Protein AF-A0A956DCT4-F1 (afdb_monomer)

Solvent-accessible surface area (backbone atoms only — not comparable to full-atom values): 4838 Å² total; per-residue (Å²): 126,91,72,50,74,66,57,50,52,51,50,52,54,53,56,73,67,37,82,47,73,67,50,46,51,50,52,53,52,51,54,53,49,54,51,52,52,49,51,53,51,61,73,41,37,72,60,50,51,65,72,46,38,75,67,44,50,52,51,50,53,52,48,54,52,54,51,51,52,52,52,52,53,49,53,53,50,55,54,52,56,59,72,77,106

Secondary structure (DSSP, 8-state):
--S-HHHHHHHHHHHHH--SHHHHHHHHHHHHHHHHHHHHHHHTHHHHHHHHHHHHHHHHHHHHHHHHHHHHHHHHHHHHHHHT-

pLDDT: mean 90.42, std 5.61, range [60.56, 96.81]

Sequence (85 aa):
LIAGPGAIASVILLSSRAADLAQRAAVYVVVTLVVALTYVVFRLSDRLARLLGRTGINVITRLFGLLLAAIAVQFVLDGAHEAWR

Mean predicted aligned error: 5.33 Å

Structure (mmCIF, N/CA/C/O backbone):
data_AF-A0A956DCT4-F1
#
_entry.id   AF-A0A956DCT4-F1
#
loop_
_atom_site.group_PDB
_atom_site.id
_atom_site.type_symbol
_atom_site.label_atom_id
_atom_site.label_alt_id
_atom_site.label_comp_id
_atom_site.label_asym_id
_atom_site.label_entity_id
_atom_site.label_seq_id
_atom_site.pdbx_PDB_ins_code
_atom_site.Cartn_x
_atom_site.Cartn_y
_atom_site.Cartn_z
_atom_site.occupancy
_atom_site.B_iso_or_equiv
_atom_site.auth_seq_id
_atom_site.auth_comp_id
_atom_site.auth_asym_id
_atom_site.auth_atom_id
_atom_site.pdbx_PDB_model_num
ATOM 1 N N . LEU A 1 1 ? -6.049 7.032 -0.612 1.00 60.56 1 LEU A N 1
ATOM 2 C CA . LEU A 1 1 ? -5.388 6.430 -1.794 1.00 60.56 1 LEU A CA 1
ATOM 3 C C . LEU A 1 1 ? -5.469 4.917 -1.657 1.00 60.56 1 LEU A C 1
ATOM 5 O O . LEU A 1 1 ? -5.040 4.416 -0.629 1.00 60.56 1 LEU A O 1
ATOM 9 N N . ILE A 1 2 ? -6.086 4.218 -2.616 1.00 80.00 2 ILE A N 1
ATOM 10 C CA . ILE A 1 2 ? -6.225 2.746 -2.582 1.00 80.00 2 ILE A CA 1
ATOM 11 C C . ILE A 1 2 ? -4.943 2.070 -3.091 1.00 80.00 2 ILE A C 1
ATOM 13 O O . ILE A 1 2 ? -4.510 1.064 -2.542 1.00 80.00 2 ILE A O 1
ATOM 17 N N . ALA A 1 3 ? -4.300 2.658 -4.101 1.00 81.56 3 ALA A N 1
ATOM 18 C CA . ALA A 1 3 ? -2.997 2.224 -4.582 1.00 81.56 3 ALA A CA 1
ATOM 19 C C . ALA A 1 3 ? -1.893 3.061 -3.921 1.00 81.56 3 ALA A C 1
ATOM 21 O O . ALA A 1 3 ? -1.861 4.284 -4.068 1.00 81.56 3 ALA A O 1
ATOM 22 N N . GLY A 1 4 ? -1.012 2.397 -3.172 1.00 84.25 4 GLY A N 1
ATOM 23 C CA . GLY A 1 4 ? 0.218 2.991 -2.649 1.00 84.25 4 GLY A CA 1
ATOM 24 C C . GLY A 1 4 ? 1.360 2.957 -3.675 1.00 84.25 4 GLY A C 1
ATOM 25 O O . GLY A 1 4 ? 1.251 2.268 -4.691 1.00 84.25 4 GLY A O 1
ATOM 26 N N . PRO A 1 5 ? 2.486 3.637 -3.402 1.00 83.56 5 PRO A N 1
ATOM 27 C CA . PRO A 1 5 ? 3.625 3.711 -4.322 1.00 83.56 5 PRO A CA 1
ATOM 28 C C . PRO A 1 5 ? 4.203 2.332 -4.675 1.00 83.56 5 PRO A C 1
ATOM 30 O O . PRO A 1 5 ? 4.512 2.085 -5.835 1.00 83.56 5 PRO A O 1
ATOM 33 N N . GLY A 1 6 ? 4.258 1.400 -3.715 1.00 83.69 6 GLY A N 1
ATOM 34 C CA . GLY A 1 6 ? 4.701 0.024 -3.972 1.00 83.69 6 GLY A CA 1
ATOM 35 C C . GLY A 1 6 ? 3.774 -0.737 -4.926 1.00 83.69 6 GLY A C 1
ATOM 36 O O . GLY A 1 6 ? 4.243 -1.370 -5.864 1.00 83.69 6 GLY A O 1
ATOM 37 N N . ALA A 1 7 ? 2.454 -0.607 -4.751 1.00 88.12 7 ALA A N 1
ATOM 38 C CA . ALA A 1 7 ? 1.479 -1.229 -5.648 1.00 88.12 7 ALA A CA 1
ATOM 39 C C . ALA A 1 7 ? 1.571 -0.654 -7.073 1.00 88.12 7 ALA A C 1
ATOM 41 O O . ALA A 1 7 ? 1.508 -1.405 -8.044 1.00 88.12 7 ALA A O 1
ATOM 42 N N . ILE A 1 8 ? 1.770 0.663 -7.200 1.00 89.88 8 ILE A N 1
ATOM 43 C CA . ILE A 1 8 ? 1.963 1.334 -8.493 1.00 89.88 8 ILE A CA 1
ATOM 44 C C . ILE A 1 8 ? 3.239 0.819 -9.172 1.00 89.88 8 ILE A C 1
ATOM 46 O O . ILE A 1 8 ? 3.184 0.408 -10.330 1.00 89.88 8 ILE A O 1
ATOM 50 N N . ALA A 1 9 ? 4.363 0.768 -8.447 1.00 88.81 9 ALA A N 1
ATOM 51 C CA . ALA A 1 9 ? 5.628 0.253 -8.969 1.00 88.81 9 ALA A CA 1
ATOM 52 C C . ALA A 1 9 ? 5.503 -1.203 -9.446 1.00 88.81 9 ALA A C 1
ATOM 54 O O . ALA A 1 9 ? 5.942 -1.526 -10.549 1.00 88.81 9 ALA A O 1
ATOM 55 N N . SER A 1 10 ? 4.841 -2.073 -8.673 1.00 88.81 10 SER A N 1
ATOM 56 C CA . SER A 1 10 ? 4.614 -3.468 -9.068 1.00 88.81 10 SER A CA 1
ATOM 57 C C . SER A 1 10 ? 3.773 -3.593 -10.337 1.00 88.81 10 SER A C 1
ATOM 59 O O . SER A 1 10 ? 4.117 -4.393 -11.203 1.00 88.81 10 SER A O 1
ATOM 61 N N . VAL A 1 11 ? 2.703 -2.805 -10.486 1.00 90.38 11 VAL A N 1
ATOM 62 C CA . VAL A 1 11 ? 1.872 -2.835 -11.702 1.00 90.38 11 VAL A CA 1
ATOM 63 C C . VAL A 1 11 ? 2.650 -2.317 -12.911 1.00 90.38 11 VAL A C 1
ATOM 65 O O . VAL A 1 11 ? 2.568 -2.926 -13.975 1.00 90.38 11 VAL A O 1
ATOM 68 N N . ILE A 1 12 ? 3.450 -1.257 -12.758 1.00 90.00 12 ILE A N 1
ATOM 69 C CA . ILE A 1 12 ? 4.318 -0.747 -13.832 1.00 90.00 12 ILE A CA 1
ATOM 70 C C . ILE A 1 12 ? 5.326 -1.819 -14.262 1.00 90.00 12 ILE A C 1
ATOM 72 O O . ILE A 1 12 ? 5.446 -2.099 -15.453 1.00 90.00 12 ILE A O 1
ATOM 76 N N . LEU A 1 13 ? 6.009 -2.457 -13.308 1.00 88.81 13 LEU A N 1
ATOM 77 C CA . LEU A 1 13 ? 6.984 -3.517 -13.581 1.00 88.81 13 LEU A CA 1
ATOM 78 C C . LEU A 1 13 ? 6.342 -4.762 -14.206 1.00 88.81 13 LEU A C 1
ATOM 80 O O . LEU A 1 13 ? 6.914 -5.379 -15.102 1.00 88.81 13 LEU A O 1
ATOM 84 N N . LEU A 1 14 ? 5.153 -5.150 -13.747 1.00 88.31 14 LEU A N 1
ATOM 85 C CA . LEU A 1 14 ? 4.445 -6.305 -14.291 1.00 88.31 14 LEU A CA 1
ATOM 86 C C . LEU A 1 14 ? 3.910 -6.009 -15.697 1.00 88.31 14 LEU A C 1
ATOM 88 O O . LEU A 1 14 ? 3.982 -6.862 -16.579 1.00 88.31 14 LEU A O 1
ATOM 92 N N . SER A 1 15 ? 3.447 -4.781 -15.931 1.00 86.62 15 SER A N 1
ATOM 93 C CA . SER A 1 15 ? 3.005 -4.324 -17.246 1.00 86.62 15 SER A CA 1
ATOM 94 C C . SER A 1 15 ? 4.165 -4.146 -18.228 1.00 86.62 15 SER A C 1
ATOM 96 O O . SER A 1 15 ? 3.963 -4.373 -19.419 1.00 86.62 15 SER A O 1
ATOM 98 N N . SER A 1 16 ? 5.364 -3.762 -17.772 1.00 85.56 16 SER A N 1
ATOM 99 C CA . SER A 1 16 ? 6.544 -3.641 -18.641 1.00 85.56 16 SER A CA 1
ATOM 100 C C . SER A 1 16 ? 7.104 -5.001 -19.062 1.00 85.56 16 SER A C 1
ATOM 102 O O . SER A 1 16 ? 7.647 -5.128 -20.156 1.00 85.56 16 SER A O 1
ATOM 104 N N . ARG A 1 17 ? 6.926 -6.035 -18.229 1.00 82.81 17 ARG A N 1
ATOM 105 C CA . ARG A 1 17 ? 7.308 -7.426 -18.532 1.00 82.81 17 ARG A CA 1
ATOM 106 C C . ARG A 1 17 ? 6.257 -8.198 -19.333 1.00 82.81 17 ARG A C 1
ATOM 108 O O . ARG A 1 17 ? 6.576 -9.252 -19.876 1.00 82.81 17 ARG A O 1
ATOM 115 N N . ALA A 1 18 ? 5.021 -7.705 -19.405 1.00 79.94 18 ALA A N 1
ATOM 116 C CA . ALA A 1 18 ? 3.930 -8.353 -20.126 1.00 79.94 18 ALA A CA 1
ATOM 117 C C . ALA A 1 18 ? 4.057 -8.126 -21.645 1.00 79.94 18 ALA A C 1
ATOM 119 O O . ALA A 1 18 ? 3.461 -7.200 -22.213 1.00 79.94 18 ALA A O 1
ATOM 120 N N . ALA A 1 19 ? 4.851 -8.982 -22.291 1.00 74.31 19 ALA A N 1
ATOM 121 C CA . ALA A 1 19 ? 5.048 -8.985 -23.739 1.00 74.31 19 ALA A CA 1
ATOM 122 C C . ALA A 1 19 ? 3.863 -9.625 -24.480 1.00 74.31 19 ALA A C 1
ATOM 124 O O . ALA A 1 19 ? 3.528 -9.200 -25.584 1.00 74.31 19 ALA A O 1
ATOM 125 N N . ASP A 1 20 ? 3.212 -10.608 -23.852 1.00 86.75 20 ASP A N 1
ATOM 126 C CA . ASP A 1 20 ? 2.177 -11.422 -24.484 1.00 86.75 20 ASP A CA 1
ATOM 127 C C . ASP A 1 20 ? 0.753 -10.986 -24.098 1.00 86.75 20 ASP A C 1
ATOM 129 O O . ASP A 1 20 ? 0.506 -10.470 -22.997 1.00 86.75 20 ASP A O 1
ATOM 133 N N . LEU A 1 21 ? -0.217 -11.220 -24.986 1.00 84.06 21 LEU A N 1
ATOM 134 C CA . LEU A 1 21 ? -1.603 -10.771 -24.785 1.00 84.06 21 LEU A CA 1
ATOM 135 C C . LEU A 1 21 ? -2.242 -11.444 -23.555 1.00 84.06 21 LEU A C 1
ATOM 137 O O . LEU A 1 21 ? -2.980 -10.807 -22.800 1.00 84.06 21 LEU A O 1
ATOM 141 N N . ALA A 1 22 ? -1.881 -12.705 -23.304 1.00 86.75 22 ALA A N 1
ATOM 142 C CA . ALA A 1 22 ? -2.310 -13.466 -22.133 1.00 86.75 22 ALA A CA 1
ATOM 143 C C . ALA A 1 22 ? -1.774 -12.878 -20.815 1.00 86.75 22 ALA A C 1
ATOM 145 O O . ALA A 1 22 ? -2.512 -12.774 -19.835 1.00 86.75 22 ALA A O 1
ATOM 146 N N . GLN A 1 23 ? -0.512 -12.437 -20.789 1.00 86.06 23 GLN A N 1
ATOM 147 C CA . GLN A 1 23 ? 0.085 -11.827 -19.598 1.00 86.06 23 GLN A CA 1
ATOM 148 C C . GLN A 1 23 ? -0.556 -10.475 -19.292 1.00 86.06 23 GLN A C 1
ATOM 150 O O . GLN A 1 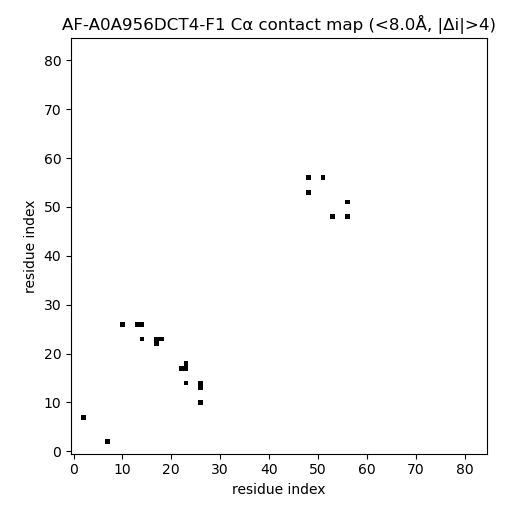23 ? -0.874 -10.198 -18.138 1.00 86.06 23 GLN A O 1
ATOM 155 N N . ARG A 1 24 ? -0.825 -9.658 -20.318 1.00 86.75 24 ARG A N 1
ATOM 156 C CA . ARG A 1 24 ? -1.547 -8.387 -20.144 1.00 86.75 24 ARG A CA 1
ATOM 157 C C . ARG A 1 24 ? -2.950 -8.606 -19.586 1.00 86.75 24 ARG A C 1
ATOM 159 O O . ARG A 1 24 ? -3.329 -7.933 -18.629 1.00 86.75 24 ARG A O 1
ATOM 166 N N . ALA A 1 25 ? -3.694 -9.571 -20.127 1.00 90.62 25 ALA A N 1
ATOM 167 C CA . ALA A 1 25 ? -5.012 -9.932 -19.609 1.00 90.62 25 ALA A CA 1
ATOM 168 C C . ALA A 1 25 ? -4.947 -10.368 -1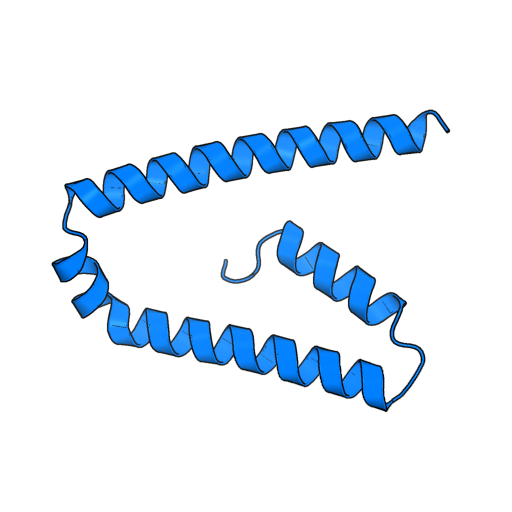8.134 1.00 90.62 25 ALA A C 1
ATOM 170 O O . ALA A 1 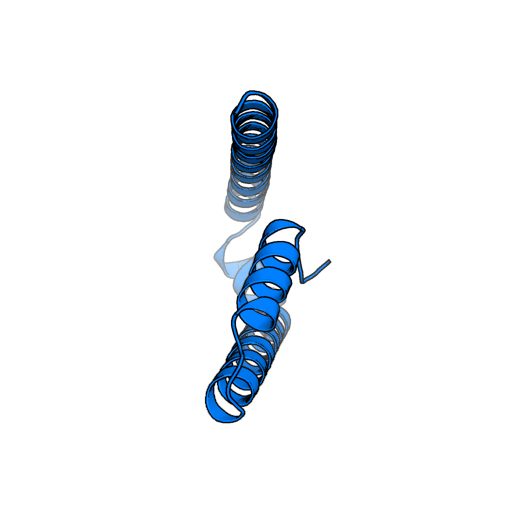25 ? -5.773 -9.931 -17.332 1.00 90.62 25 ALA A O 1
ATOM 171 N N . ALA A 1 26 ? -3.930 -11.146 -17.749 1.00 90.56 26 ALA A N 1
ATOM 172 C CA . ALA A 1 26 ? -3.725 -11.552 -16.360 1.00 90.56 26 ALA A CA 1
ATOM 173 C C . ALA A 1 26 ? -3.499 -10.353 -15.420 1.00 90.56 26 ALA A C 1
ATOM 175 O O . ALA A 1 26 ? -4.091 -10.314 -14.341 1.00 90.56 26 ALA A O 1
ATOM 176 N N . VAL A 1 27 ? -2.713 -9.346 -15.829 1.00 91.25 27 VAL A N 1
ATOM 177 C CA . VAL A 1 27 ? -2.518 -8.118 -15.031 1.00 91.25 27 VAL A CA 1
ATOM 178 C C . VAL A 1 27 ? -3.847 -7.409 -14.783 1.00 91.25 27 VAL A C 1
ATOM 180 O O . VAL A 1 27 ? -4.153 -7.079 -13.637 1.00 91.25 27 VAL A O 1
ATOM 183 N N . TYR A 1 28 ? -4.662 -7.216 -15.825 1.00 91.56 28 TYR A N 1
ATOM 184 C CA . TYR A 1 28 ? -5.975 -6.582 -15.676 1.00 91.56 28 TYR A CA 1
ATOM 185 C C . TYR A 1 28 ? -6.891 -7.369 -14.738 1.00 91.56 28 TYR A C 1
ATOM 187 O O . TYR A 1 28 ? -7.494 -6.773 -13.848 1.00 91.56 28 TYR A O 1
ATOM 195 N N . VAL A 1 29 ? -6.942 -8.697 -14.873 1.00 94.62 29 VAL A N 1
ATOM 196 C CA . VAL A 1 29 ? -7.743 -9.562 -13.993 1.00 94.62 29 VAL A CA 1
ATOM 197 C C . VAL A 1 29 ? -7.323 -9.405 -12.531 1.00 94.62 29 VAL A C 1
ATOM 199 O O . VAL A 1 29 ? -8.181 -9.224 -11.666 1.00 94.62 29 VAL A O 1
ATOM 202 N N . VAL A 1 30 ? -6.018 -9.418 -12.244 1.00 92.81 30 VAL A N 1
ATOM 203 C CA . VAL A 1 30 ? -5.503 -9.252 -10.875 1.00 92.81 30 VAL A CA 1
ATOM 204 C C . VAL A 1 30 ? -5.860 -7.875 -10.319 1.00 92.81 30 VAL A C 1
ATOM 206 O O . VAL A 1 30 ? -6.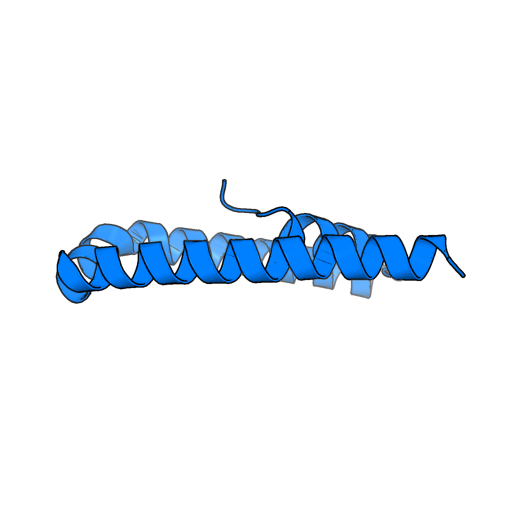356 -7.783 -9.195 1.00 92.81 30 VAL A O 1
ATOM 209 N N . VAL A 1 31 ? -5.665 -6.806 -11.096 1.00 93.19 31 VAL A N 1
ATOM 210 C CA . VAL A 1 31 ? -6.006 -5.441 -10.664 1.00 93.19 31 VAL A CA 1
ATOM 211 C C . VAL A 1 31 ? -7.502 -5.324 -10.368 1.00 93.19 31 VAL A C 1
ATOM 213 O O . VAL A 1 31 ? -7.877 -4.833 -9.300 1.00 93.19 31 VAL A O 1
ATOM 216 N N . THR A 1 32 ? -8.365 -5.820 -11.258 1.00 94.62 32 THR A N 1
ATOM 217 C CA . THR A 1 32 ? -9.818 -5.827 -11.043 1.00 94.62 32 THR A CA 1
ATOM 218 C C . THR A 1 32 ? -10.194 -6.613 -9.788 1.00 94.62 32 THR A C 1
ATOM 220 O O . THR A 1 32 ? -11.025 -6.146 -9.008 1.00 94.62 32 THR A O 1
ATOM 223 N N . LEU A 1 33 ? -9.559 -7.761 -9.544 1.00 95.81 33 LEU A N 1
ATOM 224 C CA . LEU A 1 33 ? -9.814 -8.587 -8.365 1.00 95.81 33 LEU A CA 1
ATOM 225 C C . LEU A 1 33 ? -9.413 -7.876 -7.065 1.00 95.81 33 LEU A C 1
ATOM 227 O O . LEU A 1 33 ? -10.186 -7.875 -6.107 1.00 95.81 33 LEU A O 1
ATOM 231 N N . VAL A 1 34 ? -8.255 -7.212 -7.033 1.00 94.50 34 VAL A N 1
ATOM 232 C CA . VAL A 1 34 ? -7.805 -6.431 -5.865 1.00 94.50 34 VAL A CA 1
ATOM 233 C C . VAL A 1 34 ? -8.751 -5.260 -5.582 1.00 94.50 34 VAL A C 1
ATOM 235 O O . VAL A 1 34 ? -9.108 -5.013 -4.424 1.00 94.50 34 VAL A O 1
ATOM 238 N N . VAL A 1 35 ? -9.205 -4.557 -6.623 1.00 93.94 35 VAL A N 1
ATOM 239 C CA . VAL A 1 35 ? -10.174 -3.459 -6.480 1.00 93.94 35 VAL A CA 1
ATOM 240 C C . VAL A 1 35 ? -11.521 -3.980 -5.978 1.00 93.94 35 VAL A C 1
ATOM 242 O O . VAL A 1 35 ? -12.089 -3.399 -5.053 1.00 93.94 35 VAL A O 1
ATOM 245 N N . ALA A 1 36 ? -12.011 -5.095 -6.522 1.00 96.00 36 ALA A N 1
ATOM 246 C CA . ALA A 1 36 ? -13.248 -5.727 -6.069 1.00 96.00 36 ALA A CA 1
ATOM 247 C C . ALA A 1 36 ? -13.159 -6.156 -4.596 1.00 96.00 36 ALA A C 1
ATOM 249 O O . ALA A 1 36 ? -14.076 -5.897 -3.816 1.00 96.00 36 ALA A O 1
ATOM 250 N N . LEU A 1 37 ? -12.033 -6.741 -4.181 1.00 95.19 37 LEU A N 1
ATOM 251 C CA . LEU A 1 37 ? -11.800 -7.123 -2.790 1.00 95.19 37 LEU A CA 1
ATOM 252 C C . LEU A 1 37 ? -11.772 -5.897 -1.867 1.00 95.19 37 LEU A C 1
ATOM 254 O O . LEU A 1 37 ? -12.416 -5.892 -0.819 1.00 95.19 37 LEU A O 1
ATOM 258 N N . THR A 1 38 ? -11.103 -4.823 -2.291 1.00 93.88 38 THR A N 1
ATOM 259 C CA . THR A 1 38 ? -11.091 -3.548 -1.559 1.00 93.88 38 THR A CA 1
ATOM 260 C C . THR A 1 38 ? -12.503 -2.981 -1.407 1.00 93.88 38 THR A C 1
ATOM 262 O O . THR A 1 38 ? -12.883 -2.546 -0.319 1.00 93.88 38 THR A O 1
ATOM 265 N N . TYR A 1 39 ? -13.309 -3.032 -2.469 1.00 94.44 39 TYR A N 1
ATOM 266 C CA . TYR A 1 39 ? -14.706 -2.606 -2.435 1.00 94.44 39 TYR A CA 1
ATOM 267 C C . TYR A 1 39 ? -15.530 -3.413 -1.419 1.00 94.44 39 TYR A C 1
ATOM 269 O O . TYR A 1 39 ? -16.276 -2.830 -0.629 1.00 94.44 39 TYR A O 1
ATOM 277 N N . VAL A 1 40 ? -15.358 -4.738 -1.376 1.00 95.44 40 VAL A N 1
ATOM 278 C CA . VAL A 1 40 ? -16.020 -5.598 -0.379 1.00 95.44 40 VAL A CA 1
ATOM 279 C C . VAL A 1 40 ? -15.597 -5.214 1.040 1.00 95.44 40 VAL A C 1
ATOM 281 O O . VAL A 1 40 ? -16.455 -5.044 1.906 1.00 95.44 40 VAL A O 1
ATOM 284 N N . VAL A 1 41 ? -14.301 -5.004 1.284 1.00 92.94 41 VAL A N 1
ATOM 285 C CA . VAL A 1 41 ? -13.795 -4.567 2.597 1.00 92.94 41 VAL A CA 1
ATOM 286 C C . VAL A 1 41 ? -14.409 -3.228 3.010 1.00 92.94 41 VAL A C 1
ATOM 288 O O . VAL A 1 41 ? -14.852 -3.085 4.148 1.00 92.94 41 VAL A O 1
ATOM 291 N N . PHE A 1 42 ? -14.506 -2.268 2.088 1.00 92.12 42 PHE A N 1
ATOM 292 C CA . PHE A 1 42 ? -15.125 -0.966 2.352 1.00 92.12 42 PHE A CA 1
ATOM 293 C C . PHE A 1 42 ? -16.616 -1.095 2.662 1.00 92.12 42 PHE A C 1
ATOM 295 O O . PHE A 1 42 ? -17.106 -0.463 3.600 1.00 92.12 42 PHE A O 1
ATOM 302 N N . ARG A 1 43 ? -17.332 -1.970 1.948 1.00 94.75 43 ARG A N 1
ATOM 303 C CA . ARG A 1 43 ? -18.741 -2.275 2.232 1.00 94.75 43 ARG A CA 1
ATOM 304 C C . ARG A 1 43 ? -18.934 -2.901 3.617 1.00 94.75 43 ARG A C 1
ATOM 306 O O . ARG A 1 43 ? -19.968 -2.690 4.243 1.00 94.75 43 ARG A O 1
ATOM 313 N N . LEU A 1 44 ? -17.958 -3.667 4.100 1.00 94.31 44 LEU A N 1
ATOM 314 C CA . LEU A 1 44 ? -17.974 -4.281 5.430 1.00 94.31 44 LEU A CA 1
ATOM 315 C C . LEU A 1 44 ? -17.289 -3.417 6.505 1.00 94.31 44 LEU A C 1
ATOM 317 O O . LEU A 1 44 ? -17.165 -3.873 7.644 1.00 94.31 44 LEU A O 1
ATOM 321 N N . SER A 1 45 ? -16.880 -2.185 6.184 1.00 91.56 45 SER A N 1
ATOM 322 C CA . SER A 1 45 ? -16.093 -1.324 7.078 1.00 91.56 45 SER A CA 1
ATOM 323 C C . SER A 1 45 ? -16.751 -1.115 8.443 1.00 91.56 45 SER A C 1
ATOM 325 O O . SER A 1 45 ? -16.072 -1.256 9.454 1.00 91.56 45 SER A O 1
ATOM 327 N N . ASP A 1 46 ? -18.070 -0.914 8.506 1.00 89.81 46 ASP A N 1
ATOM 328 C CA . ASP A 1 46 ? -18.804 -0.794 9.774 1.00 89.81 46 ASP A CA 1
ATOM 329 C C . ASP A 1 46 ? -18.713 -2.053 10.648 1.00 89.81 46 ASP A C 1
ATOM 331 O O . ASP A 1 46 ? -18.625 -1.972 11.876 1.00 89.81 46 ASP A O 1
ATOM 335 N N . ARG A 1 47 ? -18.738 -3.245 10.035 1.00 90.75 47 ARG A N 1
ATOM 336 C CA . ARG A 1 47 ? -18.571 -4.509 10.770 1.00 90.75 47 ARG A CA 1
ATOM 337 C C . ARG A 1 47 ? -17.127 -4.691 11.222 1.00 90.75 47 ARG A C 1
ATOM 339 O O . ARG A 1 47 ? -16.910 -5.067 12.371 1.00 90.75 47 ARG A O 1
ATOM 346 N N . LEU A 1 48 ? -16.164 -4.388 10.353 1.00 89.25 48 LEU A N 1
ATOM 347 C CA . LEU A 1 48 ? -14.737 -4.417 10.678 1.00 89.25 48 LEU A CA 1
ATOM 348 C C . LEU A 1 48 ? -14.403 -3.452 11.821 1.00 89.25 48 LEU A C 1
ATOM 350 O O . LEU A 1 48 ? -13.732 -3.843 12.770 1.00 89.25 48 LEU A O 1
ATOM 354 N N . ALA A 1 49 ? -14.922 -2.226 11.788 1.00 88.88 49 ALA A N 1
ATOM 355 C CA . ALA A 1 49 ? -14.686 -1.221 12.819 1.00 88.88 49 ALA A CA 1
ATOM 356 C C . ALA A 1 49 ? -15.205 -1.675 14.192 1.00 88.88 49 ALA A C 1
ATOM 358 O O . ALA A 1 49 ? -14.523 -1.497 15.203 1.00 88.88 49 ALA A O 1
ATOM 359 N N . ARG A 1 50 ? -16.380 -2.317 14.231 1.00 90.69 50 ARG A N 1
ATOM 360 C CA . ARG A 1 50 ? -16.926 -2.898 15.468 1.00 90.69 50 ARG A CA 1
ATOM 361 C C . ARG A 1 50 ? -16.121 -4.099 15.967 1.00 90.69 50 ARG A C 1
ATOM 363 O O . ARG A 1 50 ? -15.961 -4.232 17.174 1.00 90.69 50 ARG A O 1
ATOM 370 N N . LEU A 1 51 ? -15.611 -4.941 15.066 1.00 90.75 51 LEU A N 1
ATOM 371 C CA . LEU A 1 51 ? -14.805 -6.114 15.418 1.00 90.75 51 LEU A CA 1
ATOM 372 C C . LEU A 1 51 ? -13.424 -5.728 15.975 1.00 90.75 51 LEU A C 1
ATOM 374 O O . LEU A 1 51 ? -12.972 -6.313 16.953 1.00 90.75 51 LEU A O 1
ATOM 378 N N . LEU A 1 52 ? -12.759 -4.745 15.360 1.00 89.44 52 LEU A N 1
ATOM 379 C CA . LEU A 1 52 ? -11.422 -4.288 15.758 1.00 89.44 52 LEU A CA 1
ATOM 380 C C . LEU A 1 52 ? -11.455 -3.399 17.012 1.00 89.44 52 LEU A C 1
ATOM 382 O O . LEU A 1 52 ? -10.495 -3.375 17.786 1.00 89.44 52 LEU A O 1
ATOM 386 N N . GLY A 1 53 ? -12.536 -2.640 17.202 1.00 92.25 53 GLY A N 1
ATOM 387 C CA . GLY A 1 53 ? -12.654 -1.669 18.285 1.00 92.25 53 GLY A CA 1
ATOM 388 C C . GLY A 1 53 ? -11.607 -0.547 18.217 1.00 92.25 53 GLY A C 1
ATOM 389 O O . GLY A 1 53 ? -10.755 -0.482 17.329 1.00 92.25 53 GLY A O 1
ATOM 390 N N . ARG A 1 54 ? -11.651 0.373 19.187 1.00 91.19 54 ARG A N 1
ATOM 391 C CA . ARG A 1 54 ? -10.755 1.547 19.212 1.00 91.19 54 ARG A CA 1
ATOM 392 C C . ARG A 1 54 ? -9.281 1.159 19.365 1.00 91.19 54 ARG A C 1
ATOM 394 O O . ARG A 1 54 ? -8.426 1.710 18.677 1.00 91.19 54 ARG A O 1
ATOM 401 N N . THR A 1 55 ? -8.985 0.192 20.233 1.00 93.44 55 THR A N 1
ATOM 402 C CA . THR A 1 55 ? -7.610 -0.262 20.486 1.00 93.44 55 THR A CA 1
ATOM 403 C C . THR A 1 55 ? -7.021 -0.974 19.272 1.00 93.44 55 THR A C 1
ATOM 405 O O . THR A 1 55 ? -5.897 -0.661 18.884 1.00 93.4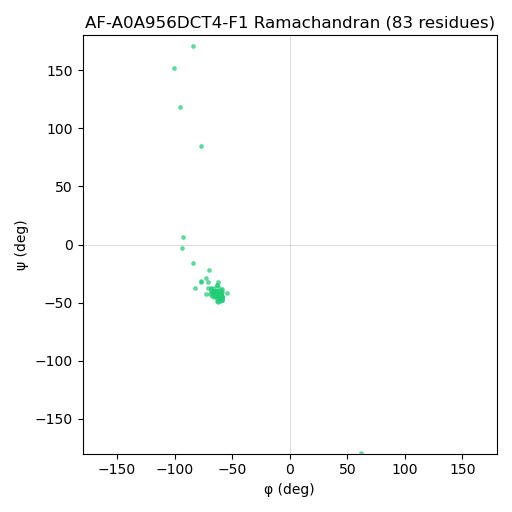4 55 THR A O 1
ATOM 408 N N . GLY A 1 56 ? -7.778 -1.870 18.624 1.00 93.31 56 GLY A N 1
ATOM 409 C CA . GLY A 1 56 ? -7.310 -2.584 17.435 1.00 93.31 56 GLY A CA 1
ATOM 410 C C . GLY A 1 56 ? -7.010 -1.639 16.274 1.00 93.31 56 GLY A C 1
ATOM 411 O O . GLY A 1 56 ? -5.948 -1.742 15.662 1.00 93.31 56 GLY A O 1
ATOM 412 N N . ILE A 1 57 ? -7.880 -0.651 16.033 1.00 94.25 57 ILE A N 1
ATOM 413 C CA . ILE A 1 57 ? -7.649 0.384 15.011 1.00 94.25 57 ILE A CA 1
ATOM 414 C C . ILE A 1 57 ? -6.368 1.180 15.305 1.00 94.25 57 ILE A C 1
ATOM 416 O O . ILE A 1 57 ? -5.578 1.429 14.391 1.00 94.25 57 ILE A O 1
ATOM 420 N N . ASN A 1 58 ? -6.123 1.548 16.568 1.00 95.12 58 ASN A N 1
ATOM 421 C CA . ASN A 1 58 ? -4.928 2.308 16.939 1.00 95.12 58 ASN A CA 1
ATOM 422 C C . ASN A 1 58 ? -3.641 1.489 16.737 1.00 95.12 58 ASN A C 1
ATOM 424 O O . ASN A 1 58 ? -2.659 1.992 16.191 1.00 95.12 58 ASN A O 1
ATOM 428 N N . VAL A 1 59 ? -3.655 0.206 17.117 1.00 96.38 59 VAL A N 1
ATOM 429 C CA . VAL A 1 59 ? -2.521 -0.706 16.894 1.00 96.38 59 VAL A CA 1
ATOM 430 C C . VAL A 1 59 ? -2.251 -0.870 15.402 1.00 96.38 59 VAL A C 1
ATOM 432 O O . VAL A 1 59 ? -1.119 -0.676 14.967 1.00 96.38 59 VAL A O 1
ATOM 435 N N . ILE A 1 60 ? -3.283 -1.156 14.607 1.00 95.56 60 ILE A N 1
ATOM 436 C CA . ILE A 1 60 ? -3.151 -1.351 13.159 1.00 95.56 60 ILE A CA 1
ATOM 437 C C . ILE A 1 60 ? -2.621 -0.086 12.476 1.00 95.56 60 ILE A C 1
ATOM 439 O O . ILE A 1 60 ? -1.717 -0.175 11.650 1.00 95.56 60 ILE A O 1
ATOM 443 N N . THR A 1 61 ? -3.108 1.094 12.862 1.00 94.50 61 THR A N 1
ATOM 444 C CA . THR A 1 61 ? -2.604 2.372 12.333 1.00 94.50 61 THR A CA 1
ATOM 445 C C . THR A 1 61 ? -1.111 2.547 12.611 1.00 94.50 61 THR A C 1
ATOM 447 O O . THR A 1 61 ? -0.350 2.896 11.707 1.00 94.50 61 THR A O 1
ATOM 450 N N . ARG A 1 62 ? -0.661 2.252 13.839 1.00 96.44 62 ARG A N 1
ATOM 451 C CA . ARG A 1 62 ? 0.768 2.314 14.189 1.00 96.44 62 ARG A CA 1
ATOM 452 C C . ARG A 1 62 ? 1.584 1.294 13.402 1.00 96.44 62 ARG A C 1
ATOM 454 O O . ARG A 1 62 ? 2.656 1.636 12.918 1.00 96.44 62 ARG A O 1
ATOM 461 N N . LEU A 1 63 ? 1.072 0.075 13.236 1.00 96.81 63 LEU A N 1
ATOM 462 C CA . LEU A 1 63 ? 1.740 -0.970 12.462 1.00 96.81 63 LEU A CA 1
ATOM 463 C C . LEU A 1 63 ? 1.900 -0.573 10.994 1.00 96.81 63 LEU A C 1
ATOM 465 O O . LEU A 1 63 ? 3.009 -0.651 10.481 1.00 96.81 63 LEU A O 1
ATOM 469 N N . PHE A 1 64 ? 0.849 -0.082 10.333 1.00 94.38 64 PHE A N 1
ATOM 470 C CA . PHE A 1 64 ? 0.962 0.411 8.957 1.00 94.38 64 PHE A CA 1
ATOM 471 C C . PHE A 1 64 ? 1.960 1.565 8.836 1.00 94.38 64 PHE A C 1
ATOM 473 O O . PHE A 1 64 ? 2.725 1.593 7.877 1.00 94.38 64 PHE A O 1
ATOM 480 N N . GLY A 1 65 ? 2.000 2.479 9.812 1.00 93.12 65 GLY A N 1
ATOM 481 C CA . GLY A 1 65 ? 2.999 3.551 9.848 1.00 93.12 65 GLY A CA 1
ATOM 482 C C . GLY A 1 65 ? 4.435 3.028 9.959 1.00 93.12 65 GLY A C 1
ATOM 483 O O . GLY A 1 65 ? 5.306 3.457 9.205 1.00 93.12 65 GLY A O 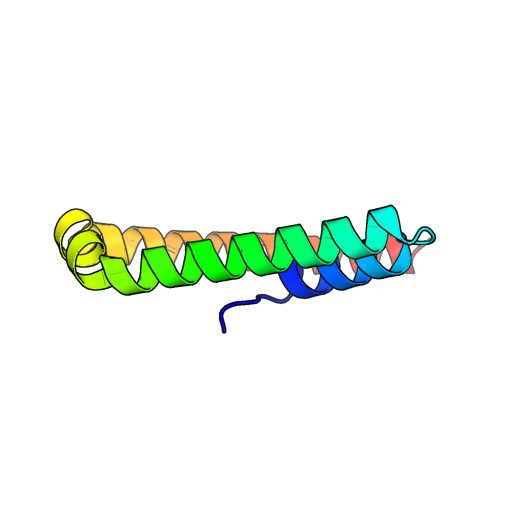1
ATOM 484 N N . LEU A 1 66 ? 4.674 2.062 10.851 1.00 96.50 66 LEU A N 1
ATOM 485 C CA . LEU A 1 66 ? 5.981 1.419 11.021 1.00 96.50 66 LEU A CA 1
ATOM 486 C C . LEU A 1 66 ? 6.397 0.628 9.770 1.0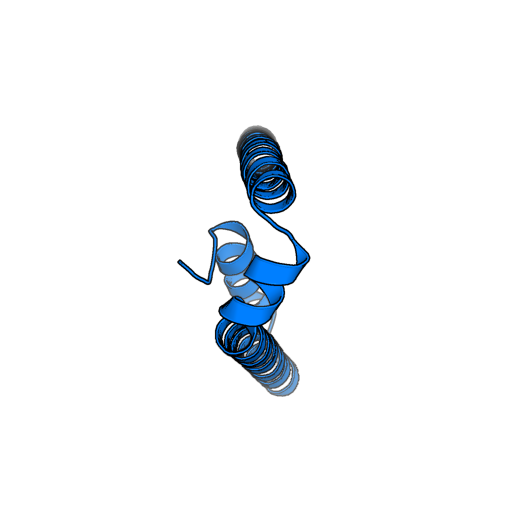0 96.50 66 LEU A C 1
ATOM 488 O O . LEU A 1 66 ? 7.540 0.733 9.333 1.00 96.50 66 LEU A O 1
ATOM 492 N N . LEU A 1 67 ? 5.467 -0.116 9.163 1.00 94.06 67 LEU A N 1
ATOM 493 C CA . LEU A 1 67 ? 5.700 -0.858 7.921 1.00 94.06 67 LEU A CA 1
ATOM 494 C C . LEU A 1 67 ? 6.025 0.082 6.758 1.00 94.06 67 LEU A C 1
ATOM 496 O O . LEU A 1 67 ? 6.964 -0.174 6.012 1.00 94.06 67 LEU A O 1
ATOM 500 N N . LEU A 1 68 ? 5.285 1.185 6.616 1.00 92.69 68 LEU A N 1
ATOM 501 C CA . LEU A 1 68 ? 5.534 2.167 5.564 1.00 92.69 68 LEU A CA 1
ATOM 502 C C . LEU A 1 68 ? 6.913 2.816 5.719 1.00 92.69 68 LEU A C 1
ATOM 504 O O . LEU A 1 68 ? 7.616 2.974 4.724 1.00 92.69 68 LEU A O 1
ATOM 508 N N . ALA A 1 69 ? 7.317 3.147 6.948 1.00 94.81 69 ALA A N 1
ATOM 509 C CA . ALA A 1 69 ? 8.655 3.661 7.225 1.00 94.81 69 ALA A CA 1
ATOM 510 C C . ALA A 1 69 ? 9.743 2.642 6.849 1.00 94.81 69 ALA A C 1
ATOM 512 O O . ALA A 1 69 ? 10.717 3.003 6.191 1.00 94.81 69 ALA A O 1
ATOM 513 N N . ALA A 1 70 ? 9.551 1.367 7.200 1.00 94.50 70 ALA A N 1
ATOM 514 C CA . ALA A 1 70 ? 10.486 0.303 6.847 1.00 94.50 70 ALA A CA 1
ATOM 515 C C . ALA A 1 70 ? 10.615 0.134 5.322 1.00 94.50 70 ALA A C 1
ATOM 517 O O . ALA A 1 70 ? 11.727 0.105 4.799 1.00 94.50 70 ALA A O 1
ATOM 518 N N . ILE A 1 71 ? 9.487 0.103 4.603 1.00 92.50 71 ILE A N 1
ATOM 519 C CA . ILE A 1 71 ? 9.462 -0.003 3.135 1.00 92.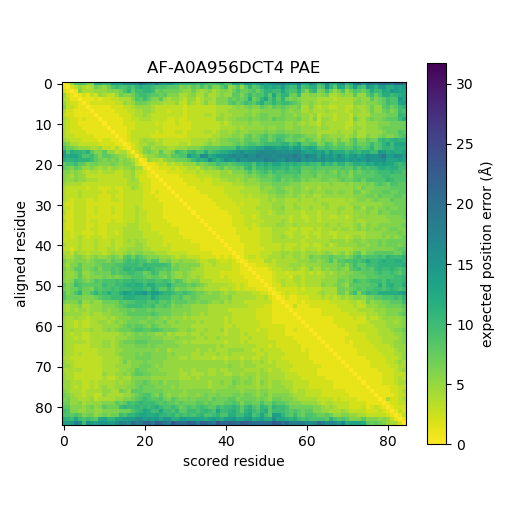50 71 ILE A CA 1
ATOM 520 C C . ILE A 1 71 ? 10.124 1.219 2.485 1.00 92.50 71 ILE A C 1
ATOM 522 O O . ILE A 1 71 ? 10.855 1.077 1.509 1.00 92.50 71 ILE A O 1
ATOM 526 N N . ALA A 1 72 ? 9.902 2.421 3.021 1.00 91.19 72 ALA A N 1
ATOM 527 C CA . ALA A 1 72 ? 10.528 3.631 2.500 1.00 91.19 72 ALA A CA 1
ATOM 528 C C . ALA A 1 72 ? 12.058 3.580 2.625 1.00 91.19 72 ALA A C 1
ATOM 530 O O . ALA A 1 72 ? 12.755 3.870 1.655 1.00 91.19 72 ALA A O 1
ATOM 531 N N . VAL A 1 73 ? 12.580 3.163 3.785 1.00 95.25 73 VAL A N 1
ATOM 532 C CA . VAL A 1 73 ? 14.028 2.974 3.977 1.00 95.25 73 VAL A CA 1
ATOM 533 C C . VAL A 1 73 ? 14.563 1.910 3.021 1.00 95.25 73 VAL A C 1
ATOM 535 O O . VAL A 1 73 ? 15.603 2.127 2.406 1.00 95.25 73 VAL A O 1
ATOM 538 N N . GLN A 1 74 ? 13.836 0.805 2.835 1.00 92.19 74 GLN A N 1
ATOM 539 C CA . GLN A 1 74 ? 14.219 -0.236 1.883 1.00 92.19 74 GLN A CA 1
ATOM 540 C C . GLN A 1 74 ? 14.340 0.312 0.451 1.00 92.19 74 GLN A C 1
ATOM 542 O O . GLN A 1 74 ? 15.371 0.112 -0.179 1.00 92.19 74 GLN A O 1
ATOM 547 N N . PHE A 1 75 ? 13.362 1.081 -0.037 1.00 88.81 75 PHE A N 1
ATOM 548 C CA . PHE A 1 75 ? 13.437 1.673 -1.378 1.00 88.81 75 PHE A CA 1
ATOM 549 C C . PHE A 1 75 ? 14.590 2.669 -1.550 1.00 88.81 75 PHE A C 1
ATOM 551 O O . PHE A 1 75 ? 15.174 2.736 -2.631 1.00 88.81 75 PHE A O 1
ATOM 558 N N . VAL A 1 76 ? 14.936 3.434 -0.508 1.00 92.88 76 VAL A N 1
ATOM 559 C CA . VAL A 1 76 ? 16.102 4.334 -0.549 1.00 92.88 76 VAL A CA 1
ATOM 560 C C . VAL A 1 76 ? 17.399 3.534 -0.668 1.00 92.88 76 VAL A C 1
ATOM 562 O O . VAL A 1 76 ? 18.261 3.894 -1.467 1.00 92.88 76 VAL A O 1
ATOM 565 N N . LEU A 1 77 ? 17.532 2.445 0.094 1.00 94.75 77 LEU A N 1
ATOM 566 C CA . LEU A 1 77 ? 18.704 1.570 0.036 1.00 94.75 77 LEU A CA 1
ATOM 567 C C . LEU A 1 77 ? 18.816 0.853 -1.313 1.00 94.75 77 LEU A C 1
ATOM 569 O O . LEU A 1 77 ? 19.896 0.852 -1.899 1.00 94.75 77 LEU A O 1
ATOM 573 N N . ASP A 1 78 ? 17.710 0.309 -1.827 1.00 91.94 78 ASP A N 1
ATOM 574 C CA . ASP A 1 78 ? 17.666 -0.345 -3.139 1.00 91.94 78 ASP A CA 1
ATOM 575 C C . ASP A 1 78 ? 18.090 0.636 -4.247 1.00 91.94 78 ASP A C 1
ATOM 577 O O . ASP A 1 78 ? 18.931 0.309 -5.083 1.00 91.94 78 ASP A O 1
ATOM 581 N N . GLY A 1 79 ? 17.578 1.872 -4.211 1.00 88.75 79 GLY A N 1
ATOM 582 C CA . GLY A 1 79 ? 17.950 2.917 -5.168 1.00 88.75 79 GLY A CA 1
ATOM 583 C C . GLY A 1 79 ? 19.414 3.359 -5.062 1.00 88.75 79 GLY A C 1
ATOM 584 O O . GLY A 1 79 ? 20.066 3.564 -6.084 1.00 88.75 79 GLY A O 1
ATOM 585 N N . ALA A 1 80 ? 19.954 3.484 -3.845 1.00 94.94 80 ALA A N 1
ATOM 586 C CA . ALA A 1 80 ? 21.357 3.844 -3.629 1.00 94.94 80 ALA A CA 1
ATOM 587 C C . ALA 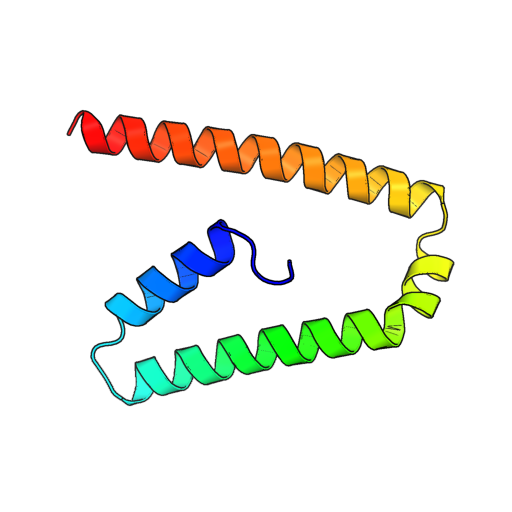A 1 80 ? 22.321 2.737 -4.085 1.00 94.94 80 ALA A C 1
ATOM 589 O O . ALA A 1 80 ? 23.376 3.032 -4.646 1.00 94.94 80 ALA A O 1
ATOM 590 N N . HIS A 1 81 ? 21.953 1.472 -3.866 1.00 94.69 81 HIS A N 1
ATOM 591 C CA . HIS A 1 81 ? 22.735 0.316 -4.304 1.00 94.69 81 HIS A CA 1
ATOM 592 C C . HIS A 1 81 ? 22.771 0.189 -5.829 1.00 94.69 81 HIS A C 1
ATOM 594 O O . HIS A 1 81 ? 23.825 -0.096 -6.392 1.00 94.69 81 HIS A O 1
ATOM 600 N N . GLU A 1 82 ? 21.643 0.443 -6.498 1.00 92.25 82 GLU A N 1
ATOM 601 C CA . GLU A 1 82 ? 21.573 0.467 -7.964 1.00 92.25 82 GLU A CA 1
ATOM 602 C C . GLU A 1 82 ? 22.403 1.624 -8.549 1.00 92.25 82 GLU A C 1
ATOM 604 O O . GLU A 1 82 ? 23.061 1.448 -9.565 1.00 92.25 82 GLU A O 1
ATOM 609 N N . ALA A 1 83 ? 22.427 2.791 -7.893 1.00 91.06 83 ALA A N 1
ATOM 610 C CA . ALA A 1 83 ? 23.176 3.963 -8.361 1.00 91.06 83 ALA A CA 1
ATOM 611 C C . ALA A 1 83 ? 24.709 3.823 -8.265 1.00 91.06 83 ALA A C 1
ATOM 613 O O . ALA A 1 83 ? 25.426 4.553 -8.947 1.00 91.06 83 ALA A O 1
ATOM 614 N N . TRP A 1 84 ? 25.216 2.937 -7.401 1.00 88.38 84 TRP A N 1
ATOM 615 C CA . TRP A 1 84 ? 26.657 2.688 -7.232 1.00 88.38 84 TRP A CA 1
ATOM 616 C C . TRP A 1 84 ? 27.173 1.519 -8.093 1.00 88.38 84 TRP A C 1
ATOM 618 O O . TRP A 1 84 ? 28.371 1.224 -8.072 1.00 88.38 84 TRP A O 1
ATOM 628 N N . ARG A 1 85 ? 26.286 0.832 -8.821 1.00 77.06 85 ARG A N 1
ATOM 629 C CA . ARG A 1 85 ? 26.626 -0.214 -9.796 1.00 77.06 85 ARG A CA 1
ATOM 630 C C . ARG A 1 85 ? 26.775 0.361 -11.197 1.00 77.06 85 ARG A C 1
ATOM 632 O O . ARG A 1 85 ? 27.649 -0.171 -11.916 1.00 77.06 85 ARG A O 1
#

Radius of gyration: 17.2 Å; Cα contacts (8 Å, |Δi|>4): 11; chains: 1; bounding box: 46×20×45 Å

Foldseek 3Di:
DLDDPVNVVVLVVQVVPCPDPVSVVVSVVVVVVSVVVVVVCVVCVVVVCVVCDPVSVVVVVVVVVVVVVVVVVVVVVVVVVVVVD